Protein AF-A0A533X933-F1 (afdb_monomer_lite)

Foldseek 3Di:
DDPDFDWDWDFDPDPPDRDGDTDGPVRVVVVVVVVVVVVVVVVVVVVVVVVVVVVVVVVVVVVVVVVVVPDDPDDD

Structure (mmCIF, N/CA/C/O backbone):
data_AF-A0A533X933-F1
#
_entry.id   AF-A0A533X933-F1
#
loop_
_atom_site.group_PDB
_atom_site.id
_atom_site.type_symbol
_atom_site.label_atom_id
_atom_site.label_alt_id
_atom_site.label_comp_id
_atom_site.label_asym_id
_atom_site.label_entity_id
_atom_site.label_seq_id
_atom_site.pdbx_PDB_ins_code
_atom_site.Cartn_x
_atom_site.Cartn_y
_atom_site.Cartn_z
_atom_site.occupancy
_atom_site.B_iso_or_equiv
_atom_site.auth_seq_id
_atom_site.auth_comp_id
_atom_site.auth_asym_id
_atom_site.auth_atom_id
_atom_site.pdbx_PDB_model_num
ATOM 1 N N . MET A 1 1 ? -26.284 13.598 31.268 1.00 40.66 1 MET A N 1
ATOM 2 C CA . MET A 1 1 ? -26.189 12.591 30.184 1.00 40.66 1 MET A CA 1
ATOM 3 C C . MET A 1 1 ? -25.336 11.439 30.693 1.00 40.66 1 MET A C 1
ATOM 5 O O . MET A 1 1 ? -24.240 11.694 31.173 1.00 40.66 1 MET A O 1
ATOM 9 N N . LYS A 1 2 ? -25.863 10.209 30.718 1.00 46.94 2 LYS A N 1
ATOM 10 C CA . LYS A 1 2 ? -25.155 9.040 31.266 1.00 46.94 2 LYS A CA 1
ATOM 11 C C . LYS A 1 2 ? -24.065 8.610 30.272 1.00 46.94 2 LYS A C 1
ATOM 13 O O . LYS A 1 2 ? -24.389 8.165 29.178 1.00 46.94 2 LYS A O 1
ATOM 18 N N . ASN A 1 3 ? -22.794 8.779 30.643 1.00 53.31 3 ASN A N 1
ATOM 19 C CA . ASN A 1 3 ? -21.638 8.284 29.887 1.00 53.31 3 ASN A CA 1
ATOM 20 C C . ASN A 1 3 ? -21.535 6.762 30.046 1.00 53.31 3 ASN A C 1
ATOM 22 O O . ASN A 1 3 ? -20.750 6.258 30.847 1.00 53.31 3 ASN A O 1
ATOM 26 N N . THR A 1 4 ? -22.365 6.023 29.316 1.00 55.00 4 THR A N 1
ATOM 27 C CA . THR A 1 4 ? -22.293 4.562 29.290 1.00 55.00 4 THR A CA 1
ATOM 28 C C . THR A 1 4 ? -21.166 4.139 28.342 1.00 55.00 4 THR A C 1
ATOM 30 O O . THR A 1 4 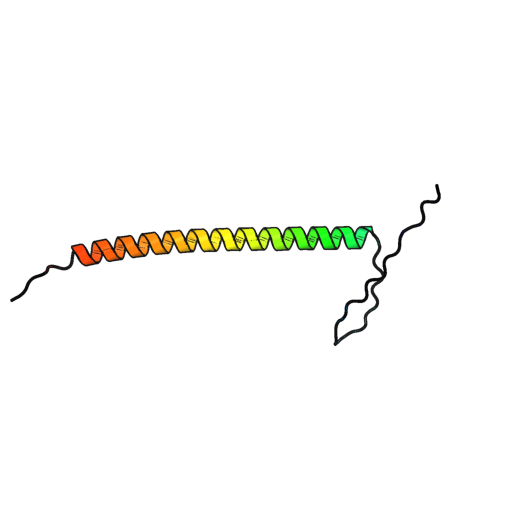? -21.178 4.551 27.179 1.00 55.00 4 THR A O 1
ATOM 33 N N . PRO A 1 5 ? -20.178 3.341 28.783 1.00 59.06 5 PRO A N 1
ATOM 34 C CA . PRO A 1 5 ? -19.142 2.841 27.890 1.00 59.06 5 PRO A CA 1
ATOM 35 C C . PRO A 1 5 ? -19.777 1.925 26.836 1.00 59.06 5 PRO A C 1
ATOM 37 O O . PRO A 1 5 ? -20.330 0.877 27.159 1.00 59.06 5 PRO A O 1
ATOM 40 N N . LEU A 1 6 ? -19.713 2.338 25.569 1.00 62.25 6 LEU A N 1
ATOM 41 C CA . LEU A 1 6 ? -20.159 1.532 24.434 1.00 62.25 6 LEU A CA 1
ATOM 42 C C . LEU A 1 6 ? -19.174 0.369 24.245 1.00 62.25 6 LEU A C 1
ATOM 44 O O . LEU A 1 6 ? -18.017 0.569 23.857 1.00 62.25 6 LEU A O 1
ATOM 48 N N . ILE A 1 7 ? -19.632 -0.839 24.568 1.00 57.88 7 ILE A N 1
ATOM 49 C CA . ILE A 1 7 ? -18.893 -2.092 24.395 1.00 57.88 7 ILE A CA 1
ATOM 50 C C . ILE A 1 7 ? -19.330 -2.697 23.060 1.00 57.88 7 ILE A C 1
ATOM 52 O O . ILE A 1 7 ? -20.511 -2.974 22.863 1.00 57.88 7 ILE A O 1
ATOM 56 N N . TYR A 1 8 ? -18.380 -2.891 22.144 1.00 61.09 8 TYR A N 1
ATOM 57 C CA . TYR A 1 8 ? -18.640 -3.452 20.820 1.00 61.09 8 TYR A CA 1
ATOM 58 C C . TYR A 1 8 ? -18.086 -4.876 20.755 1.00 61.09 8 TYR A C 1
ATOM 60 O O . TYR A 1 8 ? -16.908 -5.114 21.025 1.00 61.09 8 TYR A O 1
ATOM 68 N N . LEU A 1 9 ? -18.940 -5.828 20.387 1.00 54.81 9 LEU A N 1
ATOM 69 C CA . LEU A 1 9 ? -18.590 -7.240 20.285 1.00 54.81 9 LEU A CA 1
ATOM 70 C C . LEU A 1 9 ? -18.421 -7.587 18.801 1.00 54.81 9 LEU A C 1
ATOM 72 O O . LEU A 1 9 ? -19.391 -7.611 18.049 1.00 54.81 9 LEU A O 1
ATOM 76 N N . LEU A 1 10 ? -17.178 -7.787 18.363 1.00 58.72 10 LEU A N 1
ATOM 77 C CA . LEU A 1 10 ? -16.847 -8.185 16.993 1.00 58.72 10 LEU A CA 1
ATOM 78 C C . LEU A 1 10 ? -16.359 -9.630 17.010 1.00 58.72 10 LEU A C 1
ATOM 80 O O . LEU A 1 10 ? -15.303 -9.935 17.567 1.00 58.72 10 LEU A O 1
ATOM 84 N N . THR A 1 11 ? -17.125 -10.520 16.392 1.00 53.09 11 THR A N 1
ATOM 85 C CA . THR A 1 11 ? -16.747 -11.924 16.233 1.00 53.09 11 THR A CA 1
ATOM 86 C C . THR A 1 11 ? -15.840 -12.036 15.009 1.00 53.09 11 THR A C 1
ATOM 88 O O . THR A 1 11 ? -16.283 -11.830 13.881 1.00 53.09 11 THR A O 1
ATOM 91 N N . LEU A 1 12 ? -14.554 -12.333 15.213 1.00 53.34 12 LEU A N 1
ATOM 92 C CA . LEU A 1 12 ? -13.650 -12.685 14.116 1.00 53.34 12 LEU A CA 1
ATOM 93 C C . LEU A 1 12 ? -14.095 -14.042 13.559 1.00 53.34 12 LEU A C 1
ATOM 95 O O . LEU A 1 12 ? -13.965 -15.060 14.237 1.00 53.34 12 LEU A O 1
ATOM 99 N N . ASN A 1 13 ? -14.630 -14.054 12.336 1.00 47.84 13 ASN A N 1
ATOM 100 C CA . ASN A 1 13 ? -14.938 -15.278 11.593 1.00 47.84 13 ASN A CA 1
ATOM 101 C C . ASN A 1 13 ? -13.618 -15.930 11.139 1.00 47.84 13 ASN A C 1
ATOM 103 O O . ASN A 1 13 ? -13.207 -15.816 9.988 1.00 47.84 13 ASN A O 1
ATOM 107 N N . SER A 1 14 ? -12.911 -16.556 12.083 1.00 44.47 14 SER A N 1
ATOM 108 C CA . SER A 1 14 ? -11.747 -17.402 11.823 1.00 44.47 14 SER A CA 1
ATOM 109 C C . SER A 1 14 ? -12.166 -18.873 11.929 1.00 44.47 14 SER A C 1
ATOM 111 O O . SER A 1 14 ? -12.672 -19.270 12.983 1.00 44.47 14 SER A O 1
ATOM 113 N N . PRO A 1 15 ? -11.948 -19.704 10.891 1.00 53.50 15 PRO A N 1
ATOM 114 C CA . PRO A 1 15 ? -12.295 -21.126 10.915 1.00 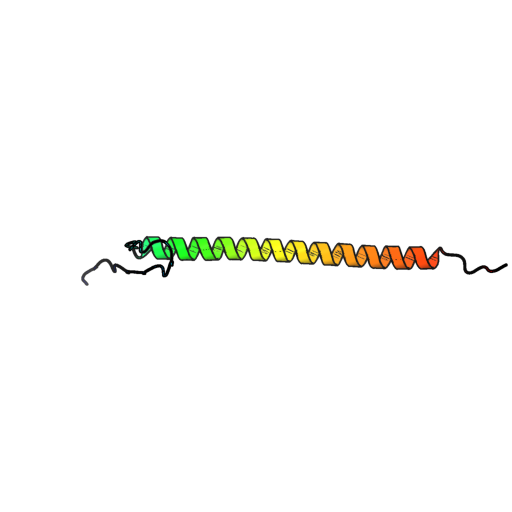53.50 15 PRO A CA 1
ATOM 115 C C . PRO A 1 15 ? -11.571 -21.936 12.001 1.00 53.50 15 PRO A C 1
ATOM 117 O O . PRO A 1 15 ? -12.066 -22.987 12.397 1.00 53.50 15 PRO A O 1
ATOM 120 N N . SER A 1 16 ? -10.412 -21.471 12.489 1.00 59.09 16 SER A N 1
ATOM 121 C CA . SER A 1 16 ? -9.537 -22.260 13.368 1.00 59.09 16 SER A CA 1
ATOM 122 C C . SER A 1 16 ? -9.630 -21.923 14.857 1.00 59.09 16 SER A C 1
ATOM 124 O O . SER A 1 16 ? -9.258 -22.761 15.672 1.00 59.09 16 SER A O 1
ATOM 126 N N . GLN A 1 17 ? -10.136 -20.746 15.248 1.00 50.78 17 GLN A N 1
ATOM 127 C CA . GLN A 1 17 ? -10.315 -20.381 16.660 1.00 50.78 17 GLN A CA 1
ATOM 128 C C . GLN A 1 17 ? -11.477 -19.395 16.835 1.00 50.78 17 GLN A C 1
ATOM 130 O O . GLN A 1 17 ? -11.377 -18.221 16.477 1.00 50.78 17 GLN A O 1
ATOM 135 N N . LYS A 1 18 ? -12.575 -19.855 17.449 1.00 51.09 18 LYS A N 1
ATOM 136 C CA . LYS A 1 18 ? -13.703 -19.010 17.881 1.00 51.09 18 LYS A CA 1
ATOM 137 C C . LYS A 1 18 ? -13.336 -18.260 19.168 1.00 51.09 18 LYS A C 1
ATOM 139 O O . LYS A 1 18 ? -13.866 -18.545 20.236 1.00 51.09 18 LYS A O 1
ATOM 144 N N . ALA A 1 19 ? -12.395 -17.324 19.085 1.00 53.34 19 ALA A N 1
ATOM 145 C CA . ALA A 1 19 ? -12.038 -16.466 20.210 1.00 53.34 19 ALA A CA 1
ATOM 146 C C . ALA A 1 19 ? -12.911 -15.202 20.198 1.00 53.34 19 ALA A C 1
ATOM 148 O O . ALA A 1 19 ? -12.717 -14.299 19.382 1.00 53.34 19 ALA A O 1
ATOM 149 N N . LEU A 1 20 ? -13.873 -15.129 21.119 1.00 55.72 20 LEU A N 1
ATOM 150 C CA . LEU A 1 20 ? -14.604 -13.897 21.410 1.00 55.72 20 LEU A CA 1
ATOM 151 C C . LEU A 1 20 ? -13.644 -12.911 22.084 1.00 55.72 20 LEU A C 1
ATOM 153 O O . LEU A 1 20 ? -13.309 -13.060 23.257 1.00 55.72 20 LEU A O 1
ATOM 157 N N . ARG A 1 21 ? -13.177 -11.903 21.342 1.00 61.25 21 ARG A N 1
ATOM 158 C CA . ARG A 1 21 ? -12.407 -10.793 21.916 1.00 61.25 21 ARG A CA 1
ATOM 159 C C . ARG A 1 21 ? -13.339 -9.615 22.180 1.00 61.25 21 ARG A C 1
ATOM 161 O O . ARG A 1 21 ? -13.992 -9.115 21.268 1.00 61.25 21 ARG A O 1
ATOM 168 N N . LEU A 1 22 ? -13.392 -9.181 23.437 1.00 61.94 22 LEU A N 1
ATOM 169 C CA . LEU A 1 22 ? -14.150 -8.009 23.862 1.00 61.94 22 LEU A CA 1
ATOM 170 C C . LEU A 1 22 ? -13.321 -6.755 23.556 1.00 61.94 22 LEU A C 1
ATOM 172 O O . LEU A 1 22 ? -12.268 -6.549 24.160 1.00 61.94 22 LEU A O 1
ATOM 176 N N . TRP A 1 23 ? -13.765 -5.938 22.600 1.00 59.91 23 TRP A N 1
ATOM 177 C CA . TRP A 1 23 ? -13.055 -4.721 22.204 1.00 59.91 23 TRP A CA 1
ATOM 178 C C . TRP A 1 23 ? -13.776 -3.482 22.749 1.00 59.91 23 TRP A C 1
ATOM 180 O O . TRP A 1 23 ? -14.985 -3.303 22.598 1.00 59.91 23 TRP A O 1
ATOM 190 N N . THR A 1 24 ? -13.021 -2.585 23.382 1.00 71.50 24 THR A N 1
ATOM 191 C CA . THR A 1 24 ? -13.511 -1.252 23.766 1.00 71.50 24 THR A CA 1
ATOM 192 C C . THR A 1 24 ? -13.417 -0.292 22.576 1.00 71.50 24 THR A C 1
ATOM 194 O O . THR A 1 24 ? -12.576 -0.478 21.689 1.00 71.50 24 THR A O 1
ATOM 197 N N . GLY A 1 25 ? -14.206 0.789 22.564 1.00 70.06 25 GLY A N 1
ATOM 198 C CA . GLY A 1 25 ? -14.147 1.798 21.492 1.00 70.06 25 GLY A CA 1
ATOM 199 C C . GLY A 1 25 ? -12.733 2.342 21.206 1.00 70.06 25 GLY A C 1
ATOM 200 O O . GLY A 1 25 ? -12.383 2.570 20.049 1.00 70.06 25 GLY A O 1
ATOM 201 N N . ARG A 1 26 ? -11.871 2.453 22.231 1.00 67.19 26 ARG A N 1
ATOM 202 C CA . ARG A 1 26 ? -10.459 2.868 22.081 1.00 67.19 26 ARG A CA 1
ATOM 203 C C . ARG A 1 26 ? -9.632 1.851 21.299 1.00 67.19 26 ARG A C 1
ATOM 205 O O . ARG A 1 26 ? -8.884 2.219 20.400 1.00 67.19 26 ARG A O 1
ATOM 212 N N . SER A 1 27 ? -9.799 0.575 21.623 1.00 68.69 27 SER A N 1
ATOM 213 C CA . SER A 1 27 ? -9.059 -0.514 20.987 1.00 68.69 27 SER A CA 1
ATOM 214 C C . SER A 1 27 ? -9.455 -0.706 19.510 1.00 68.69 27 SER A C 1
ATOM 216 O O . SER A 1 27 ? -8.593 -0.950 18.669 1.00 68.69 27 SER A O 1
ATOM 218 N N . ILE A 1 28 ? -10.722 -0.450 19.150 1.00 71.38 28 ILE A N 1
ATOM 219 C CA . ILE A 1 28 ? -11.172 -0.401 17.744 1.00 71.38 28 ILE A CA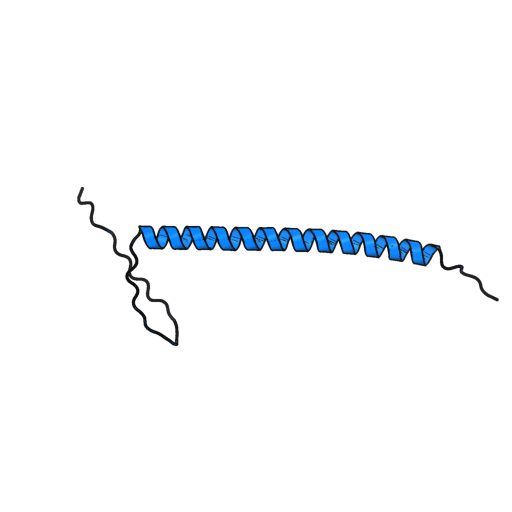 1
ATOM 220 C C . ILE A 1 28 ? -10.563 0.798 17.007 1.00 71.38 28 ILE A C 1
ATOM 222 O O . ILE A 1 28 ? -10.120 0.660 15.867 1.00 71.38 28 ILE A O 1
ATOM 226 N N . HIS A 1 29 ? -10.515 1.973 17.640 1.00 71.62 29 HIS A N 1
ATOM 227 C CA . HIS A 1 29 ? -9.897 3.158 17.043 1.00 71.62 29 HIS A CA 1
ATOM 228 C C . HIS A 1 29 ? -8.401 2.941 16.765 1.00 71.62 29 HIS A C 1
ATOM 230 O O . HIS A 1 29 ? -7.929 3.239 15.669 1.00 71.62 29 HIS A O 1
ATOM 236 N N . GLN A 1 30 ? -7.673 2.340 17.710 1.00 68.56 30 GLN A N 1
ATOM 237 C CA . GLN A 1 30 ? -6.265 1.976 17.532 1.00 68.56 30 GLN A CA 1
ATOM 238 C C . GLN A 1 30 ? -6.063 0.959 16.403 1.00 68.56 30 GLN A C 1
ATOM 240 O O . GLN A 1 30 ? -5.155 1.138 15.596 1.00 68.56 30 GLN A O 1
ATOM 245 N N . LEU A 1 31 ? -6.919 -0.065 16.296 1.00 73.06 31 LEU A N 1
ATOM 246 C CA . LEU A 1 31 ? -6.872 -1.024 15.187 1.00 73.06 31 LEU A CA 1
ATOM 247 C C . LEU A 1 31 ? -7.079 -0.344 13.830 1.00 73.06 31 LEU A C 1
ATOM 249 O O . LEU A 1 31 ? -6.314 -0.592 12.900 1.00 73.06 31 LEU A O 1
ATOM 253 N N . ARG A 1 32 ? -8.081 0.538 13.719 1.00 75.38 32 ARG A N 1
ATOM 254 C CA . ARG A 1 32 ? -8.344 1.302 12.489 1.00 75.38 32 ARG A CA 1
ATOM 255 C C . ARG A 1 32 ? -7.157 2.184 12.117 1.00 75.38 32 ARG A C 1
ATOM 257 O O . ARG A 1 32 ? -6.740 2.183 10.965 1.00 75.38 32 ARG A O 1
ATOM 264 N N . HIS A 1 33 ? -6.594 2.888 13.094 1.00 74.25 33 HIS A N 1
ATOM 265 C CA . HIS A 1 33 ? -5.443 3.758 12.881 1.00 74.25 33 HIS A CA 1
ATOM 266 C C . HIS A 1 33 ? -4.186 2.966 12.485 1.00 74.25 33 HIS A C 1
ATOM 268 O O . HIS A 1 33 ? -3.465 3.358 11.572 1.00 74.25 33 HIS A O 1
ATOM 274 N N . CYS A 1 34 ? -3.937 1.828 13.139 1.00 75.75 34 CYS A N 1
ATOM 275 C CA . CYS A 1 34 ? -2.825 0.935 12.821 1.00 75.75 34 CYS A CA 1
ATOM 276 C C . CYS A 1 34 ? -2.954 0.373 11.400 1.00 75.75 34 CYS A C 1
ATOM 278 O O . CYS A 1 34 ? -2.015 0.483 10.616 1.00 75.75 34 CYS A O 1
ATOM 280 N N . SER A 1 35 ? -4.137 -0.137 11.047 1.00 80.38 35 SER A N 1
ATOM 281 C CA . SER A 1 35 ? -4.428 -0.669 9.713 1.00 80.38 35 SER A CA 1
ATOM 282 C C . SER A 1 35 ? -4.257 0.397 8.627 1.00 80.38 35 SER A C 1
ATOM 284 O O . SER A 1 35 ? -3.508 0.189 7.677 1.00 80.38 35 SER A O 1
ATOM 286 N N . ALA A 1 36 ? -4.848 1.583 8.807 1.00 81.62 36 ALA A N 1
ATOM 287 C CA . ALA A 1 36 ? -4.721 2.677 7.846 1.00 81.62 36 ALA A CA 1
ATOM 288 C C . ALA A 1 36 ? -3.264 3.132 7.664 1.00 81.62 36 ALA A C 1
ATOM 290 O O . ALA A 1 36 ? -2.831 3.364 6.537 1.00 81.62 36 ALA A O 1
ATOM 291 N N . LYS A 1 37 ? -2.486 3.213 8.753 1.00 86.88 37 LYS A N 1
ATOM 292 C CA . LYS A 1 37 ? -1.065 3.576 8.689 1.00 86.88 37 LYS A CA 1
ATOM 293 C C . LYS A 1 37 ? -0.240 2.514 7.961 1.00 86.88 37 LYS A C 1
ATOM 295 O O . LYS A 1 37 ? 0.555 2.868 7.100 1.00 86.88 37 LYS A O 1
ATOM 300 N N . GLN A 1 38 ? -0.437 1.235 8.281 1.00 85.44 38 GLN A N 1
ATOM 301 C CA . GLN A 1 38 ? 0.292 0.135 7.642 1.00 85.44 38 GLN A CA 1
ATOM 302 C C . GLN A 1 38 ? -0.028 0.035 6.148 1.00 85.44 38 GLN A C 1
ATOM 304 O O . GLN A 1 38 ? 0.889 -0.058 5.336 1.00 85.44 38 GLN A O 1
ATOM 309 N N . ILE A 1 39 ? -1.310 0.127 5.782 1.00 84.44 39 ILE A N 1
ATOM 310 C CA . ILE A 1 39 ? -1.742 0.134 4.380 1.00 84.44 39 ILE A CA 1
ATOM 311 C C . ILE A 1 39 ? -1.165 1.355 3.661 1.00 84.44 39 ILE A C 1
ATOM 313 O O . ILE A 1 39 ? -0.586 1.208 2.591 1.00 84.44 39 ILE A O 1
ATOM 317 N N . GLY A 1 40 ? -1.253 2.546 4.261 1.00 88.62 40 GLY A N 1
ATOM 318 C CA . GLY A 1 40 ? -0.683 3.764 3.685 1.00 88.62 40 GLY A CA 1
ATOM 319 C C . GLY A 1 40 ? 0.818 3.639 3.415 1.00 88.62 40 GLY A C 1
ATOM 320 O O . GLY A 1 40 ? 1.268 3.952 2.317 1.00 88.62 40 GLY A O 1
ATOM 321 N N . SER A 1 41 ? 1.586 3.118 4.375 1.00 87.88 41 SER A N 1
ATOM 322 C CA . SER A 1 41 ? 3.021 2.874 4.198 1.00 87.88 41 SER A CA 1
ATOM 323 C C . SER A 1 41 ? 3.312 1.868 3.082 1.00 87.88 41 SER A C 1
ATOM 325 O O . SER A 1 41 ? 4.153 2.151 2.232 1.00 87.88 41 SER A O 1
ATOM 327 N N . ALA A 1 42 ? 2.590 0.745 3.032 1.00 86.12 42 ALA A N 1
ATOM 328 C CA . ALA A 1 42 ? 2.770 -0.262 1.986 1.00 86.12 42 ALA A CA 1
ATOM 329 C C . ALA A 1 42 ? 2.439 0.285 0.585 1.00 86.12 42 ALA A C 1
ATOM 331 O O . ALA A 1 42 ? 3.152 0.005 -0.377 1.00 86.12 42 ALA A O 1
ATOM 332 N N . LEU A 1 43 ? 1.390 1.107 0.462 1.00 91.88 43 LEU A N 1
ATOM 333 C CA . LEU A 1 43 ? 1.025 1.749 -0.804 1.00 91.88 43 LEU A CA 1
ATOM 334 C C . LEU A 1 43 ? 2.099 2.739 -1.277 1.00 91.88 43 LEU A C 1
ATOM 336 O O . LEU A 1 43 ? 2.430 2.753 -2.461 1.00 91.88 43 LEU A O 1
ATOM 340 N N . VAL A 1 44 ? 2.672 3.533 -0.367 1.00 94.25 44 VAL A N 1
ATOM 341 C CA . VAL A 1 44 ? 3.775 4.457 -0.689 1.00 94.25 44 VAL A CA 1
ATOM 342 C C . VAL A 1 44 ? 5.021 3.695 -1.144 1.00 94.25 44 VAL A C 1
ATOM 344 O O . VAL A 1 44 ? 5.664 4.089 -2.116 1.00 94.25 44 VAL A O 1
ATOM 347 N N . GLU A 1 45 ? 5.353 2.591 -0.477 1.00 94.06 45 GLU A N 1
ATOM 348 C CA . GLU A 1 45 ? 6.491 1.751 -0.856 1.00 94.06 45 GLU A CA 1
ATOM 349 C C . GLU A 1 45 ? 6.288 1.104 -2.234 1.00 94.06 45 GLU A C 1
ATOM 351 O O . GLU A 1 45 ? 7.185 1.154 -3.077 1.00 94.06 45 GLU A O 1
ATOM 356 N N . MET A 1 46 ? 5.088 0.585 -2.522 1.00 92.69 46 MET A N 1
ATOM 357 C CA . MET A 1 46 ? 4.761 0.090 -3.863 1.00 92.69 46 MET A CA 1
ATOM 358 C C . MET A 1 46 ? 4.852 1.186 -4.924 1.00 92.69 46 MET A C 1
ATOM 360 O O . MET A 1 46 ? 5.389 0.925 -5.999 1.00 92.69 46 MET A O 1
ATOM 364 N N . GLN A 1 47 ? 4.356 2.395 -4.639 1.00 92.50 47 GLN A N 1
ATOM 365 C CA . GLN A 1 47 ? 4.436 3.510 -5.582 1.00 92.50 47 GLN A CA 1
ATOM 366 C C . GLN A 1 47 ? 5.894 3.814 -5.937 1.00 92.50 47 GLN A C 1
ATOM 368 O O . GLN A 1 47 ? 6.237 3.872 -7.115 1.00 92.50 47 GLN A O 1
ATOM 373 N N . LYS A 1 48 ? 6.769 3.901 -4.929 1.00 95.44 48 LYS A N 1
ATOM 374 C CA . LYS A 1 48 ? 8.204 4.109 -5.142 1.00 95.44 48 LYS A CA 1
ATOM 375 C C . LYS A 1 48 ? 8.820 3.002 -6.002 1.00 95.44 48 LYS A C 1
ATOM 377 O O . LYS A 1 48 ? 9.558 3.291 -6.939 1.00 95.44 48 LYS A O 1
ATOM 382 N N . ASN A 1 49 ? 8.482 1.745 -5.724 1.00 94.50 49 ASN A N 1
ATOM 383 C CA . ASN A 1 49 ? 8.999 0.610 -6.488 1.00 94.50 49 ASN A CA 1
ATOM 384 C C . ASN A 1 49 ? 8.538 0.643 -7.955 1.00 94.50 49 ASN A C 1
ATOM 386 O O . ASN A 1 49 ? 9.313 0.313 -8.854 1.00 94.50 49 ASN A O 1
ATOM 390 N N . VAL A 1 50 ? 7.294 1.059 -8.214 1.00 95.38 50 VAL A N 1
ATOM 391 C CA . VAL A 1 50 ? 6.772 1.248 -9.576 1.00 95.38 50 VAL A CA 1
ATOM 392 C C . VAL A 1 50 ? 7.499 2.390 -10.287 1.00 95.38 50 VAL A C 1
ATOM 394 O O . VAL A 1 50 ? 7.881 2.228 -11.449 1.00 95.38 50 VAL A O 1
ATOM 397 N N . ASP A 1 51 ? 7.739 3.508 -9.604 1.00 96.06 51 ASP A N 1
ATOM 398 C CA . ASP A 1 51 ? 8.454 4.659 -10.164 1.00 96.06 51 ASP A CA 1
ATOM 399 C C . ASP A 1 51 ? 9.905 4.295 -10.530 1.00 96.06 51 ASP A C 1
ATOM 401 O O . ASP A 1 51 ? 10.372 4.588 -11.639 1.00 96.06 51 ASP A O 1
ATOM 405 N N . ASP A 1 52 ? 10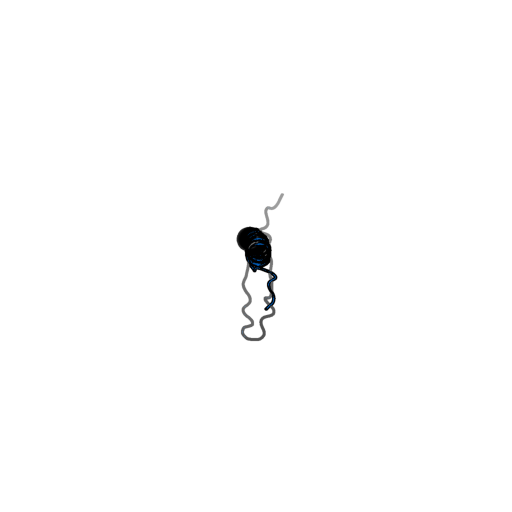.604 3.581 -9.644 1.00 96.06 52 ASP A N 1
ATOM 406 C CA . ASP A 1 52 ? 11.967 3.094 -9.881 1.00 96.06 52 ASP A CA 1
ATOM 407 C C . ASP A 1 52 ? 12.009 2.097 -11.049 1.00 96.06 52 ASP A C 1
ATOM 409 O O . ASP A 1 52 ? 12.864 2.197 -11.938 1.00 96.06 52 ASP A O 1
ATOM 413 N N . LEU A 1 53 ? 11.038 1.180 -11.122 1.00 95.75 53 LEU A N 1
ATOM 414 C CA . LEU A 1 53 ? 10.916 0.246 -12.239 1.00 95.75 53 LEU A CA 1
ATOM 415 C C . LEU A 1 53 ? 10.695 0.982 -13.568 1.00 95.75 53 LEU A C 1
ATOM 417 O O . LEU A 1 53 ? 11.337 0.659 -14.574 1.00 95.75 53 LEU A O 1
ATOM 421 N N . GLN A 1 54 ? 9.827 1.997 -13.590 1.00 95.81 54 GLN A N 1
ATOM 422 C CA . GLN A 1 54 ? 9.610 2.820 -14.780 1.00 95.81 54 GLN A CA 1
ATOM 423 C C . GLN A 1 54 ? 10.888 3.545 -15.209 1.00 95.81 54 GLN A C 1
ATOM 425 O O . GLN A 1 54 ? 11.192 3.597 -16.406 1.00 95.81 54 GLN A O 1
ATOM 430 N N . LYS A 1 55 ? 11.657 4.078 -14.255 1.00 96.00 55 LYS A N 1
ATOM 431 C CA . LYS A 1 55 ? 12.944 4.723 -14.530 1.00 96.00 55 LYS A CA 1
ATOM 432 C C . LYS A 1 55 ? 13.935 3.740 -15.149 1.00 96.00 55 LYS A C 1
ATOM 434 O O . LYS A 1 55 ? 14.495 4.039 -16.204 1.00 96.00 55 LYS A O 1
ATOM 439 N N . HIS A 1 56 ? 14.092 2.552 -14.566 1.00 94.81 56 HIS A N 1
ATOM 440 C CA . HIS A 1 56 ? 14.968 1.510 -15.110 1.00 94.81 56 HIS A CA 1
ATOM 441 C C . HIS A 1 56 ? 14.561 1.099 -16.527 1.00 94.81 56 HIS A C 1
ATOM 443 O O . HIS A 1 56 ? 15.414 0.981 -17.404 1.00 94.81 56 HIS A O 1
ATOM 449 N N . MET A 1 57 ? 13.261 0.963 -16.793 1.00 94.81 57 MET A N 1
ATOM 450 C CA . MET A 1 57 ? 12.760 0.645 -18.132 1.00 94.81 57 MET A CA 1
ATOM 451 C C . MET A 1 57 ? 13.070 1.739 -19.157 1.00 94.81 57 MET A C 1
ATOM 453 O O . MET A 1 57 ? 13.399 1.427 -20.303 1.00 94.81 57 MET A O 1
ATOM 457 N N . ARG A 1 58 ? 13.002 3.020 -18.774 1.00 94.06 58 ARG A N 1
ATOM 458 C CA . ARG A 1 58 ? 13.408 4.129 -19.655 1.00 94.06 58 ARG A CA 1
ATOM 459 C C . ARG A 1 58 ? 14.900 4.063 -19.973 1.00 94.06 58 ARG A C 1
ATOM 461 O O . ARG A 1 58 ? 15.259 4.159 -21.145 1.00 94.06 58 ARG A O 1
ATOM 468 N N . THR A 1 59 ? 15.740 3.821 -18.969 1.00 93.44 59 THR A N 1
ATOM 469 C CA . THR A 1 59 ? 17.185 3.647 -19.162 1.00 93.44 59 THR A CA 1
ATOM 470 C C . THR A 1 59 ? 17.484 2.467 -20.083 1.00 93.44 59 THR A C 1
ATOM 472 O O . THR A 1 59 ? 18.232 2.613 -21.044 1.00 93.44 59 THR A O 1
ATOM 475 N N . LEU A 1 60 ? 16.846 1.313 -19.863 1.00 93.62 60 LEU A N 1
ATOM 476 C CA . LEU A 1 60 ? 17.023 0.136 -20.718 1.00 93.62 60 LEU A CA 1
ATOM 477 C C . LEU A 1 60 ? 16.600 0.405 -22.165 1.00 93.62 60 LEU A C 1
ATOM 479 O O . LEU A 1 60 ? 17.295 -0.010 -23.091 1.00 93.62 60 LEU A O 1
ATOM 483 N N . LYS A 1 61 ? 15.501 1.137 -22.385 1.00 91.81 61 LYS A N 1
ATOM 484 C CA . LYS A 1 61 ? 15.088 1.554 -23.734 1.00 91.81 61 LYS A CA 1
ATOM 485 C C . LYS A 1 61 ? 16.127 2.461 -24.394 1.00 91.81 61 LYS A C 1
ATOM 487 O O . LYS A 1 61 ? 16.419 2.267 -25.571 1.00 91.81 61 LYS A O 1
ATOM 492 N N . GLN A 1 62 ? 16.699 3.410 -23.654 1.00 91.56 62 GLN A N 1
ATOM 493 C CA . GLN A 1 62 ? 17.751 4.293 -24.165 1.00 91.56 62 GLN A CA 1
ATOM 494 C C . GLN A 1 62 ? 19.024 3.522 -24.511 1.00 91.56 62 GLN A C 1
ATOM 496 O O . GLN A 1 62 ? 19.547 3.689 -25.608 1.00 91.56 62 GLN A O 1
ATOM 501 N N . VAL A 1 63 ? 19.487 2.636 -23.627 1.00 92.44 63 VAL A N 1
ATOM 502 C CA . VAL A 1 63 ? 20.664 1.791 -23.878 1.00 92.44 63 VAL A CA 1
ATOM 503 C C . VAL A 1 63 ? 20.428 0.880 -25.079 1.00 92.44 63 VAL A C 1
ATOM 505 O O . VAL A 1 63 ? 21.296 0.772 -25.938 1.00 92.44 63 VAL A O 1
ATOM 508 N N . LYS A 1 64 ? 19.238 0.278 -25.201 1.00 90.25 64 LYS A N 1
ATOM 509 C CA . LYS A 1 64 ? 18.874 -0.532 -26.371 1.00 90.25 64 LYS A CA 1
ATOM 510 C C . LYS A 1 64 ? 18.917 0.282 -27.667 1.00 90.25 64 LYS A C 1
ATOM 512 O O . LYS A 1 64 ? 19.432 -0.210 -28.666 1.00 90.25 64 LYS A O 1
ATOM 517 N N . ALA A 1 65 ? 18.386 1.506 -27.660 1.00 89.00 65 ALA A N 1
ATOM 518 C CA . ALA A 1 65 ? 18.414 2.392 -28.823 1.00 89.00 65 ALA A CA 1
ATOM 519 C C . ALA A 1 65 ? 19.847 2.800 -29.195 1.00 89.00 65 ALA A C 1
ATOM 521 O O . ALA A 1 65 ? 20.206 2.767 -30.369 1.00 89.00 65 ALA A O 1
ATOM 522 N N . GLN A 1 66 ? 20.680 3.109 -28.197 1.00 85.88 66 GLN A N 1
ATOM 523 C CA . GLN A 1 66 ? 22.096 3.394 -28.410 1.00 85.88 66 GLN A CA 1
ATOM 524 C C . GLN A 1 66 ? 22.813 2.176 -28.993 1.00 85.88 66 GLN A C 1
ATOM 526 O O . GLN A 1 66 ? 23.437 2.308 -30.036 1.00 85.88 66 GLN A O 1
ATOM 531 N N . LEU A 1 67 ? 22.646 0.982 -28.416 1.00 84.44 67 LEU A N 1
ATOM 532 C CA . LEU A 1 67 ? 23.261 -0.252 -28.915 1.00 84.44 67 LEU A CA 1
ATOM 533 C C . LEU A 1 67 ? 22.856 -0.566 -30.364 1.00 84.44 67 LEU A C 1
ATOM 535 O O . LEU A 1 67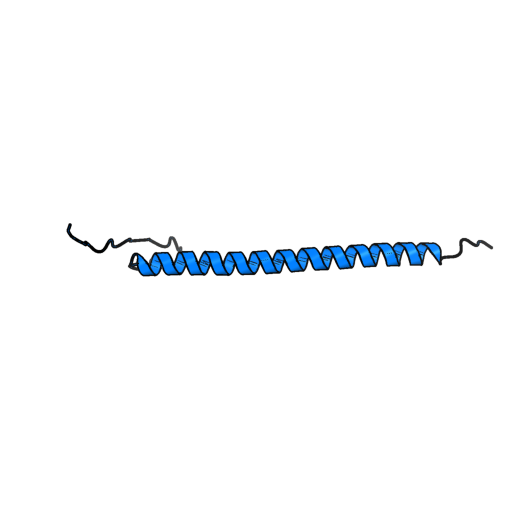 ? 23.705 -0.938 -31.169 1.00 84.44 67 LEU A 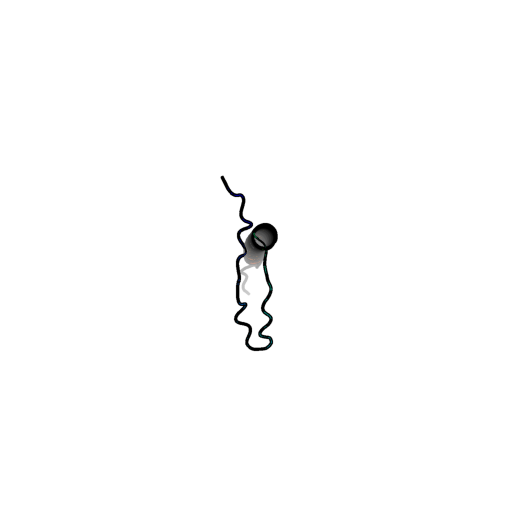O 1
ATOM 539 N N . ALA A 1 68 ? 21.583 -0.363 -30.713 1.00 83.06 68 ALA A N 1
ATOM 540 C CA . ALA A 1 68 ? 21.107 -0.518 -32.086 1.00 83.06 68 ALA A CA 1
ATOM 541 C C . ALA A 1 68 ? 21.751 0.492 -33.053 1.00 83.06 68 ALA A C 1
ATOM 543 O O . ALA A 1 68 ? 21.981 0.155 -34.208 1.00 83.06 68 ALA A O 1
ATOM 544 N N . SER A 1 69 ? 22.078 1.702 -32.585 1.00 77.75 69 SER A N 1
ATOM 545 C CA . SER A 1 69 ? 22.755 2.723 -33.396 1.00 77.75 69 SER A CA 1
ATOM 546 C C . SER A 1 69 ? 24.261 2.495 -33.577 1.00 77.75 69 SER A C 1
ATOM 548 O O . SER A 1 69 ? 24.827 3.005 -34.538 1.00 77.75 69 SER A O 1
ATOM 550 N N . VAL A 1 70 ? 24.909 1.723 -32.690 1.00 72.94 70 VAL A N 1
ATOM 551 C CA . VAL A 1 70 ? 26.344 1.382 -32.803 1.00 72.94 70 VAL A CA 1
ATOM 552 C C . VAL A 1 70 ? 26.595 0.063 -33.537 1.00 72.94 70 VAL A C 1
ATOM 554 O O . VAL A 1 70 ? 27.749 -0.294 -33.752 1.00 72.94 70 VAL A O 1
ATOM 557 N N . SER A 1 71 ? 25.549 -0.674 -33.925 1.00 55.84 71 SER A N 1
ATOM 558 C CA . SER A 1 71 ? 25.698 -1.868 -34.759 1.00 55.84 71 SER A CA 1
ATOM 559 C C . SER A 1 71 ? 25.877 -1.430 -36.216 1.00 55.84 71 SER A C 1
ATOM 561 O O . SER A 1 71 ? 24.940 -0.870 -36.791 1.00 55.84 71 SER A O 1
ATOM 563 N N . PRO A 1 72 ? 27.059 -1.622 -36.832 1.00 55.09 72 PRO A N 1
ATOM 564 C CA . PRO A 1 72 ? 27.239 -1.259 -38.223 1.00 55.09 72 PRO A CA 1
ATOM 565 C C . PRO A 1 72 ? 26.405 -2.209 -39.082 1.00 55.09 72 PRO A C 1
ATOM 567 O O . PRO A 1 72 ? 26.600 -3.423 -39.081 1.00 55.09 72 PRO A O 1
ATOM 570 N N . ALA A 1 73 ? 25.482 -1.637 -39.847 1.00 59.91 73 ALA A N 1
ATOM 571 C CA . ALA A 1 73 ? 25.003 -2.272 -41.058 1.00 59.91 73 ALA A CA 1
ATOM 572 C C . ALA A 1 73 ? 26.170 -2.304 -42.063 1.00 59.91 73 ALA A C 1
ATOM 574 O O . ALA A 1 73 ? 26.466 -1.309 -42.717 1.00 59.91 73 ALA A O 1
ATOM 575 N N . GLY A 1 74 ? 26.857 -3.439 -42.143 1.00 50.28 74 GLY A N 1
ATOM 576 C CA . GLY A 1 74 ? 27.839 -3.777 -43.176 1.00 50.28 74 GLY A CA 1
ATOM 577 C C . GLY A 1 74 ? 28.259 -5.230 -42.946 1.00 50.28 74 GLY A C 1
ATOM 578 O O . GLY A 1 74 ? 28.838 -5.520 -41.910 1.00 50.28 74 GLY A O 1
ATOM 579 N N . GLY A 1 75 ? 27.902 -6.224 -43.759 1.00 51.81 75 GLY A N 1
ATOM 580 C CA . GLY A 1 75 ? 27.620 -6.193 -45.192 1.00 51.81 75 GLY A CA 1
ATOM 581 C C . GLY A 1 75 ? 28.930 -6.417 -45.945 1.00 51.81 75 GLY A C 1
ATOM 582 O O . GLY A 1 75 ? 29.659 -5.452 -46.156 1.00 51.81 75 GLY A O 1
ATOM 583 N N . GLY A 1 76 ? 29.215 -7.677 -46.301 1.00 37.03 76 GLY A N 1
ATOM 584 C CA . GLY A 1 76 ? 30.420 -8.121 -47.014 1.00 37.03 76 GLY A CA 1
ATOM 585 C C . GLY A 1 76 ? 30.932 -9.456 -46.507 1.00 37.03 76 GLY A C 1
ATOM 586 O O . GLY A 1 76 ? 31.735 -9.425 -45.553 1.00 37.03 76 GLY A O 1
#

Secondary structure (DSSP, 8-state):
------EEEE----SS----EEEEHHHHHHHHHHHHHHHHHHHHHHHHHHHHHHHHHHHHHHHHHHHHHHS-----

Sequence (76 aa):
MKNTPLIYLLTLNSPSQKALRLWTGRSIHQLRHCSAKQIGSALVEMQKNVDDLQKHMRTLKQVKAQLASVSPAGGG

Radius of gyration: 27.74 Å; chains: 1; bounding box: 57×35×78 Å

pLDDT: mean 73.61, std 17.52, range [37.03, 96.06]